Protein AF-A0A8T4T100-F1 (afdb_monomer_lite)

Radius of gyration: 17.63 Å; chains: 1; bounding box: 38×30×47 Å

Structure (mmCIF, N/CA/C/O backbone):
data_AF-A0A8T4T100-F1
#
_entry.id   AF-A0A8T4T100-F1
#
loop_
_atom_site.group_PDB
_atom_site.id
_atom_site.type_symbol
_atom_site.label_atom_id
_atom_site.label_alt_id
_atom_site.label_comp_id
_atom_site.label_asym_id
_atom_site.label_entity_id
_atom_site.label_seq_id
_atom_site.pdbx_PDB_ins_code
_atom_site.Cartn_x
_atom_site.Cartn_y
_atom_site.Cartn_z
_atom_site.occupancy
_atom_site.B_iso_or_equiv
_atom_site.auth_seq_id
_atom_site.auth_comp_id
_atom_site.auth_asym_id
_atom_site.auth_atom_id
_atom_site.pdbx_PDB_model_num
ATOM 1 N N . PHE A 1 1 ? -3.525 8.577 -7.067 1.00 52.31 1 PHE A N 1
ATOM 2 C CA . PHE A 1 1 ? -3.854 9.913 -6.531 1.00 52.31 1 PHE A CA 1
ATOM 3 C C . PHE A 1 1 ? -5.362 10.084 -6.339 1.00 52.31 1 PHE A C 1
ATOM 5 O O . PHE A 1 1 ? -5.795 10.127 -5.197 1.00 52.31 1 PHE A O 1
ATOM 12 N N . TYR A 1 2 ? -6.174 10.061 -7.405 1.00 59.94 2 TYR A N 1
ATOM 13 C CA . TYR A 1 2 ? -7.638 10.226 -7.314 1.00 59.94 2 TYR A CA 1
ATOM 14 C C . TYR A 1 2 ? -8.347 9.229 -6.384 1.00 59.94 2 TYR A C 1
ATOM 16 O O . TYR A 1 2 ? -9.195 9.624 -5.593 1.00 59.94 2 TYR A O 1
ATOM 24 N N . THR A 1 3 ? -7.962 7.952 -6.423 1.00 70.44 3 THR A N 1
ATOM 25 C CA . THR A 1 3 ? -8.538 6.906 -5.562 1.00 70.44 3 THR A CA 1
ATOM 26 C C . THR A 1 3 ? -8.257 7.135 -4.078 1.00 70.44 3 THR A C 1
ATOM 28 O O . THR A 1 3 ? -9.164 7.016 -3.262 1.00 70.44 3 THR A O 1
ATOM 31 N N . PHE A 1 4 ? -7.028 7.521 -3.727 1.00 71.88 4 PHE A N 1
ATOM 32 C CA . PHE A 1 4 ? -6.646 7.829 -2.346 1.00 71.88 4 PHE A CA 1
ATOM 33 C C . PHE A 1 4 ? -7.345 9.080 -1.815 1.00 71.88 4 PHE A C 1
ATOM 35 O O . PHE A 1 4 ? -7.820 9.083 -0.683 1.00 71.88 4 PHE A O 1
ATOM 42 N N . PHE A 1 5 ? -7.450 10.124 -2.640 1.00 75.44 5 PHE A N 1
ATOM 43 C CA . PHE A 1 5 ? -8.148 11.350 -2.263 1.00 75.44 5 PHE A CA 1
ATOM 44 C C . PHE A 1 5 ? -9.635 11.089 -1.982 1.00 75.44 5 PHE A C 1
ATOM 46 O O . PHE A 1 5 ? -10.155 11.490 -0.941 1.00 75.44 5 PHE A O 1
ATOM 53 N N . LEU A 1 6 ? -10.303 10.351 -2.873 1.00 78.44 6 LEU A N 1
ATOM 54 C CA . LEU A 1 6 ? -11.724 10.035 -2.739 1.00 78.44 6 LEU A CA 1
ATOM 55 C C . LEU A 1 6 ? -12.001 9.105 -1.547 1.00 78.44 6 LEU A C 1
ATOM 57 O O . LEU A 1 6 ? -12.958 9.321 -0.806 1.00 78.44 6 LEU A O 1
ATOM 61 N N . ALA A 1 7 ? -11.137 8.109 -1.322 1.00 77.88 7 ALA A N 1
ATOM 62 C CA . ALA A 1 7 ? -11.227 7.221 -0.165 1.00 77.88 7 ALA A CA 1
ATOM 63 C C . ALA A 1 7 ? -11.040 7.979 1.159 1.00 77.88 7 ALA A C 1
ATOM 65 O O . ALA A 1 7 ? -11.788 7.747 2.106 1.00 77.88 7 ALA A O 1
ATOM 66 N N . SER A 1 8 ? -10.091 8.920 1.211 1.00 79.94 8 SER A N 1
ATOM 67 C CA . SER A 1 8 ? -9.854 9.756 2.394 1.00 79.94 8 SER A CA 1
ATOM 68 C C . SER A 1 8 ? -11.072 10.621 2.733 1.00 79.94 8 SER A C 1
ATOM 70 O O . SER A 1 8 ? -11.529 10.622 3.876 1.00 79.94 8 SER A O 1
ATOM 72 N N . LEU A 1 9 ? -11.682 11.270 1.733 1.00 83.50 9 LEU A N 1
ATOM 73 C CA . LEU A 1 9 ? -12.930 12.019 1.924 1.00 83.50 9 LEU A CA 1
ATOM 74 C C . LEU A 1 9 ? -14.062 11.135 2.457 1.00 83.50 9 LEU A C 1
ATOM 76 O O . LEU A 1 9 ? -14.756 11.526 3.394 1.00 83.50 9 LEU A O 1
ATOM 80 N N . HIS A 1 10 ? -14.234 9.938 1.894 1.00 83.06 10 HIS A N 1
ATOM 81 C CA . HIS A 1 10 ? -15.287 9.017 2.318 1.00 83.06 10 HIS A CA 1
ATOM 82 C C . HIS A 1 10 ? -15.110 8.565 3.775 1.00 83.06 10 HIS A C 1
ATOM 84 O O . HIS A 1 10 ? -16.078 8.527 4.534 1.00 83.06 10 HIS A O 1
ATOM 90 N N . MET A 1 11 ? -13.869 8.288 4.184 1.00 79.94 11 MET A N 1
ATOM 91 C CA . MET A 1 11 ? -13.537 7.923 5.563 1.00 79.94 11 MET A CA 1
ATOM 92 C C . MET A 1 11 ? -13.777 9.077 6.539 1.00 79.94 11 MET A C 1
ATOM 94 O O . MET A 1 11 ? -14.347 8.859 7.605 1.00 79.94 11 MET A O 1
ATOM 98 N N . ILE A 1 12 ? -13.417 10.310 6.166 1.00 82.12 12 ILE A N 1
ATOM 99 C CA . ILE A 1 12 ? -13.684 11.504 6.983 1.00 82.12 12 ILE A CA 1
ATOM 100 C C . ILE A 1 12 ? -15.193 11.674 7.197 1.00 82.12 12 ILE A C 1
ATOM 102 O O . ILE A 1 12 ? -15.635 11.844 8.331 1.00 82.12 12 ILE A O 1
ATOM 106 N N . ILE A 1 13 ? -15.993 11.565 6.134 1.00 82.69 13 ILE A N 1
ATOM 107 C CA . ILE A 1 13 ? -17.457 11.672 6.217 1.00 82.69 13 ILE A CA 1
ATOM 108 C C . ILE A 1 13 ? -18.032 10.586 7.140 1.00 82.69 13 ILE A C 1
ATOM 110 O O . ILE A 1 13 ? -18.841 10.890 8.015 1.00 82.69 13 ILE A O 1
ATOM 114 N N . LEU A 1 14 ? -17.581 9.335 7.006 1.00 81.31 14 LEU A N 1
ATOM 115 C CA . LEU A 1 14 ? -17.992 8.231 7.882 1.00 81.31 14 LEU A CA 1
ATOM 116 C C . LEU A 1 14 ? -17.650 8.485 9.354 1.00 81.31 14 LEU A C 1
ATOM 118 O O . LEU A 1 14 ? -18.468 8.189 10.228 1.00 81.31 14 LEU A O 1
ATOM 122 N N . GLN A 1 15 ? -16.479 9.060 9.628 1.00 77.94 15 GLN A N 1
ATOM 123 C CA . GLN A 1 15 ? -16.040 9.362 10.987 1.00 77.94 15 GLN A CA 1
ATOM 124 C C . GLN A 1 15 ? -16.928 10.411 11.669 1.00 77.94 15 GLN A C 1
ATOM 126 O O . GLN A 1 15 ? -17.165 10.313 12.869 1.00 77.94 15 GLN A O 1
ATOM 131 N N . PHE A 1 16 ? -17.427 11.394 10.914 1.00 76.62 16 PHE A N 1
ATOM 132 C CA . PHE A 1 16 ? -18.324 12.430 11.434 1.00 76.62 16 PHE A CA 1
ATOM 133 C C . PHE A 1 16 ? -19.787 11.982 11.528 1.00 76.62 16 PHE A C 1
ATOM 135 O O . PHE A 1 16 ? -20.502 12.444 12.410 1.00 76.62 16 PHE A O 1
ATOM 142 N N . VAL A 1 17 ? -20.246 11.104 10.630 1.00 77.88 17 VAL A N 1
ATOM 143 C CA . VAL A 1 17 ? -21.655 10.671 10.580 1.00 77.88 17 VAL A CA 1
ATOM 144 C C . VAL A 1 17 ? -21.940 9.502 11.526 1.00 77.88 17 VAL A C 1
ATOM 146 O O . VAL A 1 17 ? -23.031 9.427 12.086 1.00 77.88 17 VAL A O 1
ATOM 149 N N . LYS A 1 18 ? -20.996 8.566 11.689 1.00 73.62 18 LYS A N 1
ATOM 150 C CA . LYS A 1 18 ? -21.239 7.285 12.380 1.00 73.62 18 LYS A CA 1
ATOM 151 C C . LYS A 1 18 ? -20.428 7.097 13.666 1.00 73.62 18 LYS A C 1
ATOM 153 O O . LYS A 1 18 ? -20.822 6.293 14.507 1.00 73.62 18 LYS A O 1
ATOM 158 N N . TYR A 1 19 ? -19.314 7.806 13.821 1.00 76.12 19 TYR A N 1
ATOM 159 C CA . TYR A 1 19 ? -18.407 7.690 14.968 1.00 76.12 19 TYR A CA 1
ATOM 160 C C . TYR A 1 19 ? -18.327 9.015 15.737 1.00 76.12 19 TYR A C 1
ATOM 162 O O . TYR A 1 19 ? -18.863 10.028 15.289 1.00 76.12 19 TYR A O 1
ATOM 170 N N . ASN A 1 20 ? -17.647 9.047 16.890 1.00 76.69 20 ASN A N 1
ATOM 171 C CA . ASN A 1 20 ? -17.543 10.260 17.717 1.00 76.69 20 ASN A CA 1
ATOM 172 C C . ASN A 1 20 ? -16.506 11.269 17.174 1.00 76.69 20 ASN A C 1
ATOM 174 O O . ASN A 1 20 ? -15.821 11.962 17.935 1.00 76.69 20 ASN A O 1
ATOM 178 N N . GLY A 1 21 ? -16.360 11.345 15.848 1.00 75.31 21 GLY A N 1
ATOM 179 C CA . GLY A 1 21 ? -15.454 12.262 15.170 1.00 75.31 21 GLY A CA 1
ATOM 180 C C . GLY A 1 21 ? -13.989 12.084 15.585 1.00 75.31 21 GLY A C 1
ATOM 181 O O . GLY A 1 21 ? -13.420 10.993 15.519 1.00 75.31 21 GLY A O 1
ATOM 182 N N . ILE A 1 22 ? -13.358 13.190 15.984 1.00 74.81 22 ILE A N 1
ATOM 183 C CA . ILE A 1 22 ? -11.903 13.302 16.188 1.00 74.81 22 ILE A CA 1
ATOM 184 C C . ILE A 1 22 ? -11.435 12.584 17.469 1.00 74.81 22 ILE A C 1
ATOM 186 O O . ILE A 1 22 ? -10.298 12.113 17.533 1.00 74.81 22 ILE A O 1
ATOM 190 N N . TYR A 1 23 ? -12.304 12.443 18.477 1.00 78.00 23 TYR A N 1
ATOM 191 C CA . TYR A 1 23 ? -11.945 11.811 19.754 1.00 78.00 23 TYR A CA 1
ATOM 192 C C . TYR A 1 23 ? -11.566 10.333 19.598 1.00 78.00 23 TYR A C 1
ATOM 194 O O . TYR A 1 23 ? -10.575 9.891 20.185 1.00 78.00 23 TYR A O 1
ATOM 202 N N . ASP A 1 24 ? -12.295 9.588 18.764 1.00 77.75 24 ASP A N 1
ATOM 203 C CA . ASP A 1 24 ? -11.995 8.179 18.494 1.00 77.75 24 ASP A CA 1
ATOM 204 C C . ASP A 1 24 ? -10.676 8.021 17.721 1.00 77.75 24 ASP A C 1
ATOM 206 O O . ASP A 1 24 ? -9.902 7.108 18.009 1.00 77.75 24 ASP A O 1
ATOM 210 N N . ILE A 1 25 ? -10.357 8.954 16.813 1.00 78.00 25 ILE A N 1
ATOM 211 C CA . ILE A 1 25 ? -9.078 8.955 16.085 1.00 78.00 25 ILE A CA 1
ATOM 212 C C . ILE A 1 25 ? -7.915 9.126 17.065 1.00 78.00 25 ILE A C 1
ATOM 214 O O . ILE A 1 25 ? -6.973 8.339 17.045 1.00 78.00 25 ILE A O 1
ATOM 218 N N . ILE A 1 26 ? -7.978 10.120 17.957 1.00 80.06 26 ILE A N 1
ATOM 219 C CA . ILE A 1 26 ? -6.900 10.383 18.925 1.00 80.06 26 ILE A CA 1
ATOM 220 C C . ILE A 1 26 ? -6.702 9.185 19.862 1.00 80.06 26 ILE A C 1
ATOM 222 O O . ILE A 1 26 ? -5.567 8.852 20.213 1.00 80.06 26 ILE A O 1
ATOM 226 N N . LYS A 1 27 ? -7.792 8.517 20.256 1.00 84.25 27 LYS A N 1
ATOM 227 C CA . LYS A 1 27 ? -7.736 7.327 21.110 1.00 84.25 27 LYS A CA 1
ATOM 228 C C . LYS A 1 27 ? -7.008 6.170 20.421 1.00 84.25 27 LYS A C 1
ATOM 230 O O . LYS A 1 27 ? -6.117 5.588 21.034 1.00 84.25 27 LYS A O 1
ATOM 235 N N . VAL A 1 28 ? -7.340 5.884 19.161 1.00 77.94 28 VAL A N 1
ATOM 236 C CA . VAL A 1 28 ? -6.671 4.843 18.358 1.00 77.94 28 VAL A CA 1
ATOM 237 C C . VAL A 1 28 ? -5.208 5.205 18.106 1.00 77.94 28 VAL A C 1
ATOM 239 O O . VAL A 1 28 ? -4.329 4.373 18.300 1.00 77.94 28 VAL A O 1
ATOM 242 N N . VAL A 1 29 ? -4.918 6.467 17.778 1.00 82.75 29 VAL A N 1
ATOM 243 C CA . VAL A 1 29 ? -3.541 6.935 17.555 1.00 82.75 29 VAL A CA 1
ATOM 244 C C . VAL A 1 29 ? -2.671 6.757 18.796 1.00 82.75 29 VAL A C 1
ATOM 246 O O . VAL A 1 29 ? -1.506 6.386 18.680 1.00 82.75 29 VAL A O 1
ATOM 249 N N . ARG A 1 30 ? -3.219 6.998 19.990 1.00 82.50 30 ARG A N 1
ATOM 250 C CA . ARG A 1 30 ? -2.482 6.814 21.244 1.00 82.50 30 ARG A CA 1
ATOM 251 C C . ARG A 1 30 ? -2.314 5.340 21.617 1.00 82.50 30 ARG A C 1
ATOM 253 O O . ARG A 1 30 ? -1.279 4.992 22.173 1.00 82.50 30 ARG A O 1
ATOM 260 N N . ALA A 1 31 ? -3.315 4.506 21.343 1.00 86.12 31 ALA A N 1
ATOM 261 C CA . ALA A 1 31 ? -3.269 3.077 21.647 1.00 86.12 31 ALA A CA 1
ATOM 262 C C . ALA A 1 31 ? -2.281 2.331 20.735 1.00 86.12 31 ALA A C 1
ATOM 264 O O . ALA A 1 31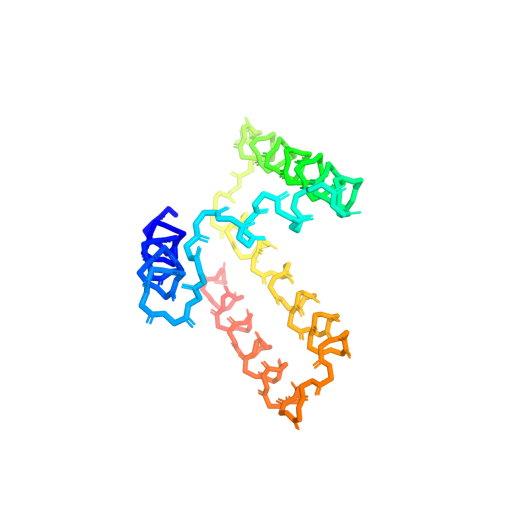 ? -1.445 1.578 21.225 1.00 86.12 31 ALA A O 1
ATOM 265 N N . ASP A 1 32 ? -2.317 2.619 19.432 1.00 87.31 32 ASP A N 1
ATOM 266 C CA . ASP A 1 32 ? -1.609 1.853 18.400 1.00 87.31 32 ASP A CA 1
ATOM 267 C C . ASP A 1 32 ? -0.506 2.668 17.706 1.00 87.31 32 ASP A C 1
ATOM 269 O O . ASP A 1 32 ? -0.175 2.448 16.538 1.00 87.31 32 ASP A O 1
ATOM 273 N N . TRP A 1 33 ? 0.097 3.624 18.420 1.00 83.62 33 TRP A N 1
ATOM 274 C CA . TRP A 1 33 ? 1.062 4.568 17.841 1.00 83.62 33 TRP A CA 1
ATOM 275 C C . TRP A 1 33 ? 2.247 3.867 17.145 1.00 83.62 33 TRP A C 1
ATOM 277 O O . TRP A 1 33 ? 2.722 4.325 16.107 1.00 83.62 33 TRP A O 1
ATOM 287 N N . PHE A 1 34 ? 2.692 2.724 17.680 1.00 86.06 34 PHE A N 1
ATOM 288 C CA . PHE A 1 34 ? 3.796 1.943 17.122 1.00 86.06 34 PHE A CA 1
ATOM 289 C C . PHE A 1 34 ? 3.427 1.291 15.782 1.00 86.06 34 PHE A C 1
ATOM 291 O O . PHE A 1 34 ? 4.215 1.326 14.837 1.00 86.06 34 PHE A O 1
ATOM 298 N N . LEU A 1 35 ? 2.211 0.746 15.674 1.00 85.44 35 LEU A N 1
ATOM 299 C CA . LEU A 1 35 ? 1.679 0.197 14.423 1.00 85.44 35 LEU A CA 1
ATOM 300 C C . LEU A 1 35 ? 1.543 1.295 13.366 1.00 85.44 35 LEU A C 1
ATOM 302 O O . LEU A 1 35 ? 1.923 1.089 12.214 1.00 85.44 35 LEU A O 1
ATOM 306 N N . LEU A 1 36 ? 1.075 2.482 13.762 1.00 85.56 36 LEU A N 1
ATOM 307 C CA . LEU A 1 36 ? 1.005 3.637 12.866 1.00 85.56 36 LEU A CA 1
ATOM 308 C C . LEU A 1 36 ? 2.388 4.055 12.365 1.00 85.56 36 LEU A C 1
ATOM 310 O O . LEU A 1 36 ? 2.556 4.283 11.167 1.00 85.56 36 LEU A O 1
ATOM 314 N N . LEU A 1 37 ? 3.389 4.104 13.246 1.00 87.69 37 LEU A N 1
ATOM 315 C CA . LEU A 1 37 ? 4.761 4.422 12.856 1.00 87.69 37 LEU A CA 1
ATOM 316 C C . LEU A 1 37 ? 5.302 3.390 11.859 1.00 87.69 37 LEU A C 1
ATOM 318 O O . LEU A 1 37 ? 5.883 3.772 10.844 1.00 87.69 37 LEU A O 1
ATOM 322 N N . LEU A 1 38 ? 5.054 2.099 12.095 1.00 88.88 38 LEU A N 1
ATOM 323 C CA . LEU A 1 38 ? 5.459 1.027 11.186 1.00 88.88 38 LEU A CA 1
ATOM 324 C C . LEU A 1 38 ? 4.807 1.169 9.801 1.00 88.88 38 LEU A C 1
ATOM 326 O O . LEU A 1 38 ? 5.495 1.036 8.786 1.00 88.88 38 LEU A O 1
ATOM 330 N N . ILE A 1 39 ? 3.509 1.485 9.740 1.00 87.00 39 ILE A N 1
ATOM 331 C CA . ILE A 1 39 ? 2.787 1.726 8.479 1.00 87.00 39 ILE A CA 1
ATOM 332 C C . ILE A 1 39 ? 3.393 2.918 7.733 1.00 87.00 39 ILE A C 1
ATOM 334 O O . ILE A 1 39 ? 3.658 2.832 6.534 1.00 87.00 39 ILE A O 1
ATOM 338 N N . VAL A 1 40 ? 3.651 4.026 8.431 1.00 87.12 40 VAL A N 1
ATOM 339 C CA . VAL A 1 40 ? 4.244 5.224 7.820 1.00 87.12 40 VAL A CA 1
ATOM 340 C C . VAL A 1 40 ? 5.647 4.922 7.291 1.00 87.12 40 VAL A C 1
ATOM 342 O O . VAL A 1 40 ? 5.937 5.222 6.134 1.00 87.12 40 VAL A O 1
ATOM 345 N N . ALA A 1 41 ? 6.498 4.275 8.089 1.00 90.50 41 ALA A N 1
ATOM 346 C CA . ALA A 1 41 ? 7.861 3.929 7.692 1.00 90.50 41 ALA A CA 1
ATOM 347 C C . ALA A 1 41 ? 7.885 3.003 6.467 1.00 90.50 41 ALA A C 1
ATOM 349 O O . ALA A 1 41 ? 8.583 3.278 5.492 1.00 90.50 41 ALA A O 1
ATOM 350 N N . THR A 1 42 ? 7.083 1.936 6.481 1.00 88.12 42 THR A N 1
ATOM 351 C CA . THR A 1 42 ? 6.988 0.994 5.353 1.00 88.12 42 THR A CA 1
ATOM 352 C C . THR A 1 42 ? 6.426 1.650 4.092 1.00 88.12 42 THR A C 1
ATOM 354 O O . THR A 1 42 ? 6.916 1.372 2.998 1.00 88.12 42 THR A O 1
ATOM 357 N N . THR A 1 43 ? 5.471 2.575 4.226 1.00 86.62 43 THR A N 1
ATOM 358 C CA . THR A 1 43 ? 4.923 3.335 3.090 1.00 86.62 43 THR A CA 1
ATOM 359 C C . THR A 1 43 ? 5.978 4.251 2.472 1.00 86.62 43 THR A C 1
ATOM 361 O O . THR A 1 43 ? 6.172 4.223 1.258 1.00 86.62 43 THR A O 1
ATOM 364 N N . ILE A 1 44 ? 6.717 5.003 3.295 1.00 89.12 44 ILE A N 1
ATOM 365 C CA . ILE A 1 44 ? 7.798 5.884 2.823 1.00 89.12 44 ILE A CA 1
ATOM 366 C C . ILE A 1 44 ? 8.871 5.073 2.093 1.00 89.12 44 ILE A C 1
ATOM 368 O O . ILE A 1 44 ? 9.294 5.456 1.004 1.00 89.12 44 ILE A O 1
ATOM 372 N N . ILE A 1 45 ? 9.284 3.934 2.656 1.00 91.19 45 ILE A N 1
ATOM 373 C CA . ILE A 1 45 ? 10.267 3.045 2.023 1.00 91.19 45 ILE A CA 1
ATOM 374 C C . ILE A 1 45 ? 9.731 2.524 0.685 1.00 91.19 45 ILE A C 1
ATOM 376 O O . ILE A 1 45 ? 10.443 2.563 -0.318 1.00 91.19 45 ILE A O 1
ATOM 380 N N . SER A 1 46 ? 8.474 2.074 0.644 1.00 86.62 46 SER A N 1
ATOM 381 C CA . SER A 1 46 ? 7.851 1.583 -0.587 1.00 86.62 46 SER A CA 1
ATOM 382 C C . SER A 1 46 ? 7.799 2.654 -1.677 1.00 86.62 46 SER A C 1
ATOM 384 O O . SER A 1 46 ? 8.053 2.344 -2.843 1.00 86.62 46 SER A O 1
ATOM 386 N N . ASP A 1 47 ? 7.453 3.892 -1.333 1.00 85.56 47 ASP A N 1
ATOM 387 C CA . ASP A 1 47 ? 7.376 4.979 -2.307 1.00 85.56 47 ASP A CA 1
ATOM 388 C C . ASP A 1 47 ? 8.763 5.441 -2.751 1.00 85.56 47 ASP A C 1
ATOM 390 O O . ASP A 1 47 ? 8.970 5.675 -3.942 1.00 85.56 47 ASP A O 1
ATOM 394 N N . TYR A 1 48 ? 9.740 5.475 -1.845 1.00 88.31 48 TYR A N 1
ATOM 395 C CA . TYR A 1 48 ? 11.129 5.768 -2.191 1.00 88.31 48 TYR A CA 1
ATOM 396 C C . TYR A 1 48 ? 11.700 4.742 -3.180 1.00 88.31 48 TYR A C 1
ATOM 398 O O . TYR A 1 48 ? 12.242 5.121 -4.219 1.00 88.31 48 TYR A O 1
ATOM 406 N N . LEU A 1 49 ? 11.514 3.445 -2.912 1.00 86.69 49 LEU A N 1
ATOM 407 C CA . LEU A 1 49 ? 11.946 2.372 -3.814 1.00 86.69 49 LEU A CA 1
ATOM 408 C C . LEU A 1 49 ? 11.257 2.458 -5.178 1.00 86.69 49 LEU A C 1
ATOM 410 O O . LEU A 1 49 ? 11.884 2.217 -6.209 1.00 86.69 49 LEU A O 1
ATOM 414 N N . HIS A 1 50 ? 9.979 2.835 -5.206 1.00 83.56 50 HIS A N 1
ATOM 415 C CA . HIS A 1 50 ? 9.262 3.008 -6.462 1.00 83.56 50 HIS A CA 1
ATOM 416 C C . HIS A 1 50 ? 9.767 4.203 -7.274 1.00 83.56 50 HIS A C 1
ATOM 418 O O . HIS A 1 50 ? 9.943 4.088 -8.487 1.00 83.56 50 HIS A O 1
ATOM 424 N N . LEU A 1 51 ? 10.011 5.339 -6.618 1.00 84.31 51 LEU A N 1
ATOM 425 C CA . LEU A 1 51 ? 10.559 6.525 -7.271 1.00 84.31 51 LEU A CA 1
ATOM 426 C C . LEU A 1 51 ? 11.966 6.255 -7.810 1.00 84.31 51 LEU A C 1
ATOM 428 O O . LEU A 1 51 ? 12.257 6.649 -8.935 1.00 84.31 51 LEU A O 1
ATOM 432 N N . LEU A 1 52 ? 12.798 5.513 -7.071 1.00 86.00 52 LEU A N 1
ATOM 433 C CA . LEU A 1 52 ? 14.094 5.046 -7.565 1.00 86.00 52 LEU A CA 1
ATOM 434 C C . LEU A 1 52 ? 13.958 4.147 -8.799 1.00 86.00 52 LEU A C 1
ATOM 436 O O . LEU A 1 52 ? 14.689 4.335 -9.768 1.00 86.00 52 LEU A O 1
ATOM 440 N N . ALA A 1 53 ? 13.014 3.202 -8.788 1.00 82.06 53 ALA A N 1
ATOM 441 C CA . ALA A 1 53 ? 12.790 2.308 -9.921 1.00 82.06 53 ALA A CA 1
ATOM 442 C C . ALA A 1 53 ? 12.374 3.071 -11.190 1.00 82.06 53 ALA A C 1
ATOM 444 O O . ALA A 1 53 ? 12.833 2.739 -12.279 1.00 82.06 53 ALA A O 1
ATOM 445 N N . ILE A 1 54 ? 11.544 4.111 -11.062 1.00 82.81 54 ILE A N 1
ATOM 446 C CA . ILE A 1 54 ? 11.131 4.954 -12.198 1.00 82.81 54 ILE A CA 1
ATOM 447 C C . ILE A 1 54 ? 12.247 5.912 -12.632 1.00 82.81 54 ILE A C 1
ATOM 449 O O . ILE A 1 54 ? 12.366 6.205 -13.817 1.00 82.81 54 ILE A O 1
ATOM 453 N N . ALA A 1 55 ? 13.066 6.400 -11.699 1.00 82.56 55 ALA A N 1
ATOM 454 C CA . ALA A 1 55 ? 14.166 7.315 -11.999 1.00 82.56 55 ALA A CA 1
ATOM 455 C C . ALA A 1 55 ? 15.302 6.658 -12.804 1.00 82.56 55 ALA A C 1
ATOM 457 O O . ALA A 1 55 ? 16.132 7.362 -13.380 1.00 82.56 55 ALA A O 1
ATOM 458 N N . MET A 1 56 ? 15.356 5.323 -12.858 1.00 82.62 56 MET A N 1
ATOM 459 C CA . MET A 1 56 ? 16.318 4.610 -13.692 1.00 82.62 56 MET A CA 1
ATOM 460 C C . MET A 1 56 ? 15.988 4.793 -15.188 1.00 82.62 56 MET A C 1
ATOM 462 O O . MET A 1 56 ? 14.892 4.448 -15.625 1.00 82.62 56 MET A O 1
ATOM 466 N N . PRO A 1 57 ? 16.943 5.268 -16.010 1.00 67.56 57 PRO A N 1
ATOM 467 C CA . PRO A 1 57 ? 16.696 5.623 -17.412 1.00 67.56 57 PRO A CA 1
ATOM 468 C C . PRO A 1 57 ? 16.395 4.420 -18.321 1.00 67.56 57 PRO A C 1
ATOM 470 O O . PRO A 1 57 ? 15.855 4.600 -19.407 1.00 67.56 57 PRO A O 1
ATOM 473 N N . LEU A 1 58 ? 16.724 3.196 -17.889 1.00 70.38 58 LEU A N 1
ATOM 474 C CA . LEU A 1 58 ? 16.387 1.957 -18.601 1.00 70.38 58 LEU A CA 1
ATOM 475 C C . LEU A 1 58 ? 14.989 1.415 -18.261 1.00 70.38 58 LEU A C 1
ATOM 477 O O . LEU A 1 58 ? 14.557 0.425 -18.855 1.00 70.38 58 LEU A O 1
ATOM 481 N N . THR A 1 59 ? 14.280 2.010 -17.301 1.00 75.12 59 THR A N 1
ATOM 482 C CA . THR A 1 59 ? 13.000 1.467 -16.850 1.00 75.12 59 THR A CA 1
ATOM 483 C C . THR A 1 59 ? 11.892 1.831 -17.826 1.00 75.12 59 THR A C 1
ATOM 485 O O . THR A 1 59 ? 11.485 2.987 -17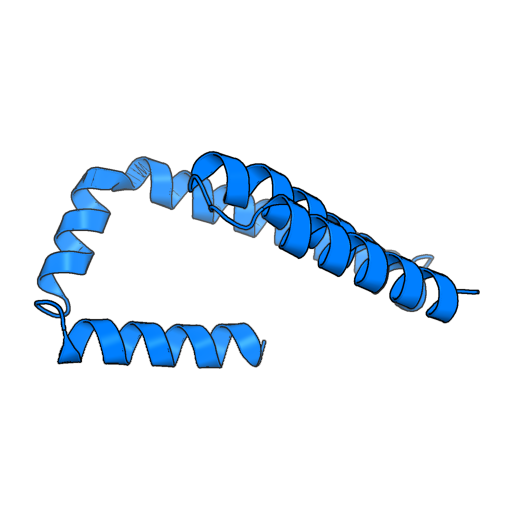.939 1.00 75.12 59 THR A O 1
ATOM 488 N N . LEU A 1 60 ? 11.319 0.823 -18.486 1.00 75.81 60 LEU A N 1
ATOM 489 C CA . LEU A 1 60 ? 10.068 1.013 -19.208 1.00 75.81 60 LEU A CA 1
ATOM 490 C C . LEU A 1 60 ? 8.935 1.238 -18.202 1.00 75.81 60 LEU A C 1
ATOM 492 O O . LEU A 1 60 ? 8.534 0.311 -17.493 1.00 75.81 60 LEU A O 1
ATOM 496 N N . LEU A 1 61 ? 8.352 2.443 -18.202 1.00 74.44 61 LEU A N 1
ATOM 497 C CA . LEU A 1 61 ? 7.127 2.733 -17.440 1.00 74.44 61 LEU A CA 1
ATOM 498 C C . LEU A 1 61 ? 6.015 1.726 -17.755 1.00 74.44 61 LEU A C 1
ATOM 500 O O . LEU A 1 61 ? 5.265 1.340 -16.858 1.00 74.44 61 LEU A O 1
ATOM 504 N N . SER A 1 62 ? 5.964 1.272 -19.013 1.00 73.75 62 SER A N 1
ATOM 505 C CA . SER A 1 62 ? 5.037 0.240 -19.474 1.00 73.75 62 SER A CA 1
ATOM 506 C C . SER A 1 62 ? 5.119 -1.022 -18.612 1.00 73.75 62 SER A C 1
ATOM 508 O O . SER A 1 62 ? 4.082 -1.545 -18.238 1.00 73.75 62 SER A O 1
ATOM 510 N N . LEU A 1 63 ? 6.323 -1.450 -18.207 1.00 72.25 63 LEU A N 1
ATOM 511 C CA . LEU A 1 63 ? 6.582 -2.628 -17.360 1.00 72.25 63 LEU A CA 1
ATOM 512 C C . LEU A 1 63 ? 6.479 -2.332 -15.859 1.00 72.25 63 LEU A C 1
ATOM 514 O O . LEU A 1 63 ? 6.000 -3.170 -15.091 1.00 72.25 63 LEU A O 1
ATOM 518 N N . ALA A 1 64 ? 6.881 -1.134 -15.433 1.00 75.88 64 ALA A N 1
ATOM 519 C CA . ALA A 1 64 ? 6.856 -0.737 -14.026 1.00 75.88 64 ALA A CA 1
ATOM 520 C C . ALA A 1 64 ? 5.429 -0.668 -13.446 1.00 75.88 64 ALA A C 1
ATOM 522 O O . ALA A 1 64 ? 5.203 -1.051 -12.294 1.00 75.88 64 ALA A O 1
ATOM 523 N N . ILE A 1 65 ? 4.453 -0.205 -14.234 1.00 75.44 65 ILE A N 1
ATOM 524 C CA . ILE A 1 65 ? 3.049 -0.091 -13.807 1.00 75.44 65 ILE A CA 1
ATOM 525 C C . ILE A 1 65 ? 2.431 -1.483 -13.515 1.00 75.44 65 ILE A C 1
ATOM 527 O O . ILE A 1 65 ? 1.880 -1.668 -12.425 1.00 75.44 65 ILE A O 1
ATOM 531 N N . PRO A 1 66 ? 2.545 -2.484 -14.411 1.00 74.12 66 PRO A N 1
ATOM 532 C CA . PRO A 1 66 ? 2.144 -3.873 -14.178 1.00 74.12 66 PRO A CA 1
ATOM 533 C C . PRO A 1 66 ? 2.853 -4.537 -13.006 1.00 74.12 66 PRO A C 1
ATOM 535 O O . PRO A 1 66 ? 2.200 -5.178 -12.183 1.00 74.12 66 PRO A O 1
ATOM 538 N N . LEU A 1 67 ? 4.167 -4.330 -12.878 1.00 76.88 67 LEU A N 1
ATOM 539 C CA . LEU A 1 67 ? 4.945 -4.839 -11.747 1.00 76.88 67 LEU A CA 1
ATOM 540 C C . LEU A 1 67 ? 4.391 -4.330 -10.412 1.00 76.88 67 LEU A C 1
ATOM 542 O O . LEU A 1 67 ? 4.259 -5.103 -9.464 1.00 76.88 67 LEU A O 1
ATOM 546 N N . ARG A 1 68 ? 3.959 -3.064 -10.338 1.00 77.56 68 ARG A N 1
ATOM 547 C CA . ARG A 1 68 ? 3.314 -2.540 -9.126 1.00 77.56 68 ARG A CA 1
ATOM 548 C C . ARG A 1 68 ? 1.942 -3.170 -8.855 1.00 77.56 68 ARG A C 1
ATOM 550 O O . ARG A 1 68 ? 1.557 -3.267 -7.694 1.00 77.56 68 ARG A O 1
ATOM 557 N N . ARG A 1 69 ? 1.220 -3.663 -9.870 1.00 77.00 69 ARG A N 1
ATOM 558 C CA . ARG A 1 69 ? -0.060 -4.376 -9.672 1.00 77.00 69 ARG A CA 1
ATOM 559 C C . ARG A 1 69 ? 0.102 -5.769 -9.063 1.00 77.00 69 ARG A C 1
ATOM 561 O O . ARG A 1 69 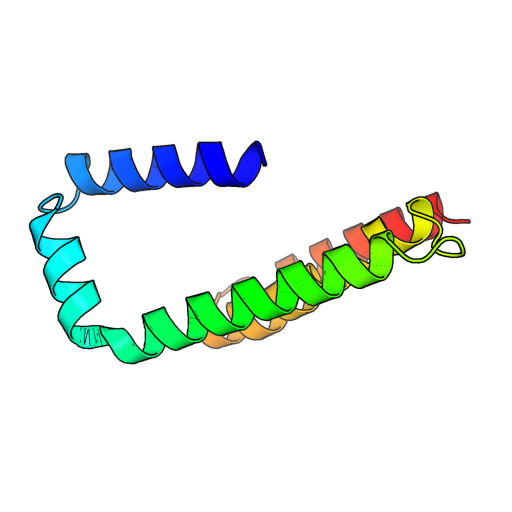? -0.833 -6.238 -8.420 1.00 77.00 69 ARG A O 1
ATOM 568 N N . LEU A 1 70 ? 1.271 -6.405 -9.176 1.00 81.94 70 LEU A N 1
ATOM 569 C CA . LEU A 1 70 ? 1.551 -7.662 -8.460 1.00 81.94 70 LEU A CA 1
ATOM 570 C C . LEU A 1 70 ? 1.469 -7.475 -6.942 1.00 81.94 70 LEU A C 1
ATOM 572 O O . LEU A 1 70 ? 0.970 -8.353 -6.242 1.00 81.94 70 LEU A O 1
ATOM 576 N N . SER A 1 71 ? 1.868 -6.303 -6.435 1.00 81.88 71 SER A N 1
ATOM 577 C CA . SER A 1 71 ? 1.690 -5.949 -5.022 1.00 81.88 71 SER A CA 1
ATOM 578 C C . SER A 1 71 ? 0.219 -6.040 -4.595 1.00 81.88 71 SER A C 1
ATOM 580 O O . SER A 1 71 ? -0.075 -6.534 -3.510 1.00 81.88 71 SER A O 1
ATOM 582 N N . THR A 1 72 ? -0.724 -5.669 -5.469 1.00 80.94 72 THR A N 1
ATOM 583 C CA . THR A 1 72 ? -2.165 -5.781 -5.197 1.00 80.94 72 THR A CA 1
ATOM 584 C C . THR A 1 72 ? -2.611 -7.228 -4.992 1.00 80.94 72 THR A C 1
ATOM 586 O O . THR A 1 72 ? -3.486 -7.473 -4.162 1.00 80.94 72 THR A O 1
ATOM 589 N N . LEU A 1 73 ? -1.998 -8.197 -5.681 1.00 84.44 73 LEU A N 1
ATOM 590 C CA . LEU A 1 73 ? -2.284 -9.616 -5.460 1.00 84.44 73 LEU A CA 1
ATOM 591 C C . LEU A 1 73 ? -1.818 -10.064 -4.076 1.00 84.44 73 LEU A C 1
ATOM 593 O O . LEU A 1 73 ? -2.601 -10.669 -3.349 1.00 84.44 73 LEU A O 1
ATOM 597 N N . PHE A 1 74 ? -0.603 -9.691 -3.668 1.00 84.81 74 PHE A N 1
ATOM 598 C CA . PHE A 1 74 ? -0.122 -9.975 -2.314 1.00 84.81 74 PHE A CA 1
ATOM 599 C C . PHE A 1 74 ? -1.010 -9.335 -1.245 1.00 84.81 74 PHE A C 1
ATOM 601 O O . PHE A 1 74 ? -1.364 -10.001 -0.280 1.00 84.81 74 PHE A O 1
ATOM 608 N N . VAL A 1 75 ? -1.443 -8.086 -1.441 1.00 85.25 75 VAL A N 1
ATOM 609 C CA . VAL A 1 75 ? -2.373 -7.409 -0.522 1.00 85.25 75 VAL A CA 1
ATOM 610 C C . VAL A 1 75 ? -3.728 -8.116 -0.472 1.00 85.25 75 VAL A C 1
ATOM 612 O O . VAL A 1 75 ? -4.294 -8.257 0.605 1.00 85.25 75 VAL A O 1
ATOM 615 N N . THR A 1 76 ? -4.244 -8.594 -1.605 1.00 85.56 76 THR A N 1
ATOM 616 C CA . THR A 1 76 ? -5.537 -9.298 -1.653 1.00 85.56 76 THR A CA 1
ATOM 617 C C . THR A 1 76 ? -5.467 -10.645 -0.935 1.00 85.56 76 THR A C 1
ATOM 619 O O . THR A 1 76 ? -6.374 -10.978 -0.180 1.00 85.56 76 THR A O 1
ATOM 622 N N . VAL A 1 77 ? -4.381 -11.398 -1.133 1.00 86.81 77 VAL A N 1
ATOM 623 C CA . VAL A 1 77 ? -4.184 -12.712 -0.505 1.00 86.81 77 VAL A CA 1
ATOM 624 C C . VAL A 1 77 ? -3.877 -12.564 0.983 1.00 86.81 77 VAL A C 1
ATOM 626 O O . VAL A 1 77 ? -4.608 -13.087 1.812 1.00 86.81 77 VAL A O 1
ATOM 629 N N . ILE A 1 78 ? -2.829 -11.814 1.333 1.00 86.81 78 ILE A N 1
ATOM 630 C CA . ILE A 1 78 ? -2.367 -11.670 2.720 1.00 86.81 78 ILE A CA 1
ATOM 631 C C . ILE A 1 78 ? -3.367 -10.851 3.536 1.00 86.81 78 ILE A C 1
ATOM 633 O O . ILE A 1 78 ? -3.709 -11.224 4.654 1.00 86.81 78 ILE A O 1
ATOM 637 N N . GLY A 1 79 ? -3.852 -9.738 2.983 1.00 82.44 79 GLY A N 1
ATOM 638 C CA . GLY A 1 79 ? -4.824 -8.885 3.658 1.00 82.44 79 GLY A CA 1
ATOM 639 C C . GLY A 1 79 ? -6.159 -9.594 3.836 1.00 82.44 79 GLY A C 1
ATOM 640 O O . GLY A 1 79 ? -6.727 -9.552 4.920 1.00 82.44 79 GLY A O 1
ATOM 641 N N . GLY A 1 80 ? -6.648 -10.293 2.813 1.00 84.00 80 GLY A N 1
ATOM 642 C CA . GLY A 1 80 ? -7.907 -11.014 2.936 1.00 84.00 80 GLY A CA 1
ATOM 643 C C . GLY A 1 80 ? -7.842 -12.185 3.925 1.00 84.00 80 GLY A C 1
ATOM 644 O O . GLY A 1 80 ? -8.827 -12.416 4.622 1.00 84.00 80 GLY A O 1
ATOM 645 N N . GLU A 1 81 ? -6.697 -12.870 4.047 1.00 86.44 81 GLU A N 1
ATOM 646 C CA . GLU A 1 81 ? -6.484 -13.901 5.075 1.00 86.44 81 GLU A CA 1
ATOM 647 C C . GLU A 1 81 ? -6.440 -13.268 6.477 1.00 86.44 81 GLU A C 1
ATOM 649 O O . GLU A 1 81 ? -7.139 -13.707 7.386 1.00 86.44 81 GLU A O 1
ATOM 654 N N . LEU A 1 82 ? -5.699 -12.163 6.640 1.00 85.81 82 LEU A N 1
ATOM 655 C CA . LEU A 1 82 ? -5.588 -11.429 7.907 1.00 85.81 82 LEU A CA 1
ATOM 656 C C . LEU A 1 82 ? -6.949 -10.899 8.395 1.00 85.81 82 LEU A C 1
ATOM 658 O O . LEU A 1 82 ? -7.269 -10.980 9.582 1.00 85.81 82 LEU A O 1
ATOM 662 N N . PHE A 1 83 ? -7.767 -10.378 7.480 1.00 84.38 83 PHE A N 1
ATOM 663 C CA . PHE A 1 83 ? -9.106 -9.859 7.770 1.00 84.38 83 PHE A CA 1
ATOM 664 C C . PHE A 1 83 ? -10.210 -10.927 7.693 1.00 84.38 83 PHE A C 1
ATOM 666 O O . PHE A 1 83 ? -11.382 -10.581 7.836 1.00 84.38 83 PHE A O 1
ATOM 673 N N . HIS A 1 84 ? -9.851 -12.204 7.505 1.00 83.12 84 HIS A N 1
ATOM 674 C CA . HIS A 1 84 ? -10.774 -13.341 7.438 1.00 83.12 84 HIS A CA 1
ATOM 675 C C . HIS A 1 84 ? -11.948 -13.107 6.465 1.00 83.12 84 HIS A C 1
ATOM 677 O O . HIS A 1 84 ? -13.120 -13.318 6.788 1.00 83.12 84 HIS A O 1
ATOM 683 N N . GLU A 1 85 ? -11.653 -12.629 5.253 1.00 81.62 85 GLU A N 1
ATOM 684 C CA . GLU A 1 85 ? -12.687 -12.366 4.254 1.00 81.62 85 GLU A CA 1
ATOM 685 C C . GLU A 1 85 ? -13.287 -13.656 3.673 1.00 81.62 85 GLU A C 1
ATOM 687 O O . GLU A 1 85 ? -12.629 -14.422 2.972 1.00 81.62 85 GLU A O 1
ATOM 692 N N . ASN A 1 86 ? -14.604 -13.820 3.817 1.00 80.62 86 ASN A N 1
ATOM 693 C CA . ASN A 1 86 ? -15.349 -14.993 3.331 1.00 80.62 86 ASN A CA 1
ATOM 694 C C . ASN A 1 86 ? -15.240 -15.271 1.814 1.00 80.62 86 ASN A C 1
ATOM 696 O O . ASN A 1 86 ? -15.502 -16.385 1.370 1.00 80.62 86 ASN A O 1
ATOM 700 N N . ASN A 1 87 ? -14.905 -14.270 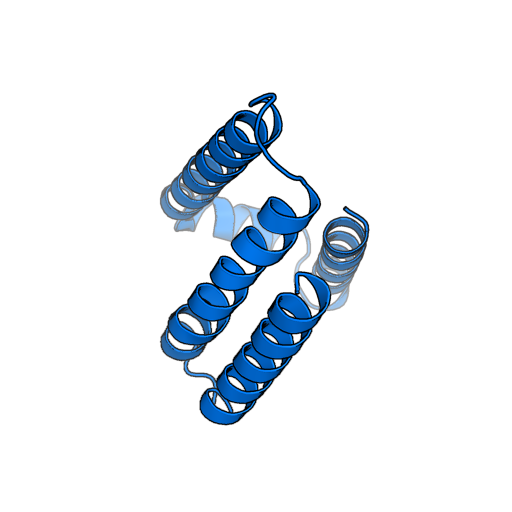0.993 1.00 83.25 87 ASN A N 1
ATOM 701 C CA . ASN A 1 87 ? -14.836 -14.397 -0.472 1.00 83.25 87 ASN A CA 1
ATOM 702 C C . ASN A 1 87 ? -13.402 -14.289 -1.022 1.00 83.25 87 ASN A C 1
ATOM 704 O O . ASN A 1 87 ? -13.229 -13.923 -2.189 1.00 83.25 87 ASN A O 1
ATOM 708 N N . LEU A 1 88 ? -12.389 -14.618 -0.209 1.00 85.50 88 LEU A N 1
ATOM 709 C CA . LEU A 1 88 ? -10.970 -14.528 -0.571 1.00 85.50 88 LEU A CA 1
ATOM 710 C C . LEU A 1 88 ? -10.670 -15.134 -1.948 1.00 85.50 88 LEU A C 1
ATOM 712 O O . LEU A 1 88 ? -10.143 -14.459 -2.827 1.00 85.50 88 LEU A O 1
ATOM 716 N N . LEU A 1 89 ? -11.084 -16.386 -2.170 1.00 83.38 89 LEU A N 1
ATOM 717 C CA . LEU A 1 89 ? -10.776 -17.128 -3.396 1.00 83.38 89 LEU A CA 1
ATOM 718 C C . LEU A 1 89 ? -11.298 -16.429 -4.658 1.00 83.38 89 LEU A C 1
ATOM 720 O O . LEU A 1 89 ? -10.596 -16.360 -5.666 1.00 83.38 89 LEU A O 1
ATOM 724 N N . LYS A 1 90 ? -12.508 -15.856 -4.598 1.00 86.19 90 LYS A N 1
ATOM 725 C CA . LYS A 1 90 ? -13.102 -15.127 -5.730 1.00 86.19 90 LYS A CA 1
ATOM 726 C C . LYS A 1 90 ? -12.338 -13.837 -6.027 1.00 86.19 90 LYS A C 1
ATOM 728 O O . LYS A 1 90 ? -12.125 -13.510 -7.193 1.00 86.19 90 LYS A O 1
ATOM 733 N N . LYS A 1 91 ? -11.902 -13.116 -4.989 1.00 82.88 91 LYS A N 1
ATOM 734 C CA . LYS A 1 91 ? -11.127 -11.874 -5.137 1.00 82.88 91 LYS A CA 1
ATOM 735 C C . LYS A 1 91 ? -9.714 -12.139 -5.644 1.00 82.88 91 LYS A C 1
ATOM 737 O O . LYS A 1 91 ? -9.253 -11.432 -6.537 1.00 82.88 91 LYS A O 1
ATOM 742 N N . THR A 1 92 ? -9.062 -13.186 -5.147 1.00 86.69 92 THR A N 1
ATOM 743 C CA . THR A 1 92 ? -7.753 -13.627 -5.639 1.00 86.69 92 THR A CA 1
ATOM 744 C C . THR A 1 92 ? -7.832 -14.016 -7.112 1.00 86.69 92 THR A C 1
ATOM 746 O O . THR A 1 92 ? -7.008 -13.558 -7.901 1.00 86.69 92 THR A O 1
ATOM 749 N N . LEU A 1 93 ? -8.864 -14.763 -7.522 1.00 87.12 93 LEU A N 1
ATOM 750 C CA . LEU A 1 93 ? -9.061 -15.131 -8.927 1.00 87.12 93 LEU A CA 1
ATOM 751 C C . LEU A 1 93 ? -9.291 -13.901 -9.821 1.00 87.12 93 LEU A C 1
ATOM 753 O O . LEU A 1 93 ? -8.676 -13.787 -10.879 1.00 87.12 93 LEU A O 1
ATOM 757 N N . ALA A 1 94 ? -10.106 -12.941 -9.376 1.00 85.50 94 ALA A N 1
ATOM 758 C CA . ALA A 1 94 ? -10.292 -11.675 -10.085 1.00 85.50 94 ALA A CA 1
ATOM 759 C C . ALA A 1 94 ? -8.978 -10.876 -10.205 1.00 85.50 94 ALA A C 1
ATOM 761 O O . ALA A 1 94 ? -8.701 -10.288 -11.252 1.00 85.50 94 ALA A O 1
ATOM 762 N N . CYS A 1 95 ? -8.138 -10.894 -9.165 1.00 83.75 95 CYS A N 1
ATOM 763 C CA . CYS A 1 95 ? -6.823 -10.257 -9.182 1.00 83.75 95 CYS A CA 1
ATOM 764 C C . CYS A 1 95 ? -5.872 -10.930 -10.187 1.00 83.75 95 CYS A C 1
ATOM 766 O O . CYS A 1 95 ? -5.184 -10.239 -10.937 1.00 83.75 95 CYS A O 1
ATOM 768 N N . ILE A 1 96 ? -5.885 -12.265 -10.274 1.00 86.81 96 ILE A N 1
ATOM 769 C CA . ILE A 1 96 ? -5.110 -13.026 -11.269 1.00 86.81 96 ILE A CA 1
ATOM 770 C C . ILE A 1 96 ? -5.563 -12.679 -12.694 1.00 86.81 96 ILE A C 1
ATOM 772 O O . ILE A 1 96 ? -4.723 -12.419 -13.552 1.00 86.81 96 ILE A O 1
ATOM 776 N N . ILE A 1 97 ? -6.874 -12.603 -12.946 1.00 87.75 97 ILE A N 1
ATOM 777 C CA . ILE A 1 97 ? -7.419 -12.203 -14.256 1.00 87.75 97 ILE A CA 1
ATOM 778 C C . ILE A 1 97 ? -6.978 -10.776 -14.619 1.00 87.75 97 ILE A C 1
ATOM 780 O O . ILE A 1 97 ? -6.564 -10.524 -15.750 1.00 87.75 97 ILE A O 1
ATOM 784 N N . MET A 1 98 ? -6.999 -9.844 -13.659 1.00 84.12 98 MET A N 1
ATOM 785 C CA . MET A 1 98 ? -6.487 -8.484 -13.861 1.00 84.12 98 MET A CA 1
ATOM 786 C C . MET A 1 98 ? -4.993 -8.482 -14.223 1.00 84.12 98 MET A C 1
ATOM 788 O O . MET A 1 98 ? -4.580 -7.742 -15.118 1.00 84.12 98 MET A O 1
ATOM 792 N N . LEU A 1 99 ? -4.176 -9.294 -13.547 1.00 83.56 99 LEU A N 1
ATOM 793 C CA . LEU A 1 99 ? -2.748 -9.411 -13.847 1.00 83.56 99 LEU A CA 1
ATOM 794 C C . LEU A 1 99 ? -2.501 -10.006 -15.232 1.00 83.56 99 LEU A C 1
ATOM 796 O O . LEU A 1 99 ? -1.664 -9.478 -15.958 1.00 83.56 99 LEU A O 1
ATOM 800 N N . LEU A 1 100 ? -3.264 -11.027 -15.627 1.00 86.12 100 LEU A N 1
ATOM 801 C CA . LEU A 1 100 ? -3.215 -11.588 -16.979 1.00 86.12 100 LEU A CA 1
ATOM 802 C C . LEU A 1 100 ? -3.546 -10.529 -18.032 1.00 86.12 100 LEU A C 1
ATOM 804 O O . LEU A 1 100 ? -2.793 -10.371 -18.987 1.00 86.12 100 LEU A O 1
ATOM 808 N N . GLY A 1 101 ? -4.608 -9.744 -17.834 1.00 81.19 101 GLY A N 1
ATOM 809 C CA . GLY A 1 101 ? -4.939 -8.639 -18.740 1.00 81.19 101 GLY A CA 1
ATOM 810 C C . GLY A 1 101 ? -3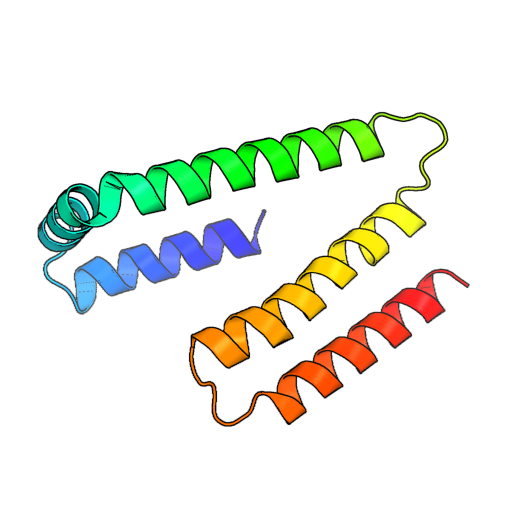.828 -7.589 -18.819 1.00 81.19 101 GLY A C 1
ATOM 811 O O . GLY A 1 101 ? -3.538 -7.055 -19.884 1.00 81.19 101 GLY A O 1
ATOM 812 N N . THR A 1 102 ? -3.151 -7.337 -17.700 1.00 76.19 102 THR A N 1
ATOM 813 C CA . THR A 1 102 ? -2.023 -6.403 -17.655 1.00 76.19 102 THR A CA 1
ATOM 814 C C . THR A 1 102 ? -0.781 -6.966 -18.364 1.00 76.19 102 THR A C 1
ATOM 816 O O . THR A 1 102 ? -0.069 -6.219 -19.026 1.00 76.19 102 THR A O 1
ATOM 819 N N . TYR A 1 103 ? -0.537 -8.276 -18.270 1.00 81.50 103 TYR A N 1
ATOM 820 C CA . TYR A 1 103 ? 0.519 -8.966 -19.015 1.00 81.50 103 TYR A CA 1
ATOM 821 C C . TYR A 1 103 ? 0.251 -8.959 -20.527 1.00 81.50 103 TYR A C 1
ATOM 823 O O . TYR A 1 103 ? 1.161 -8.693 -21.301 1.00 81.50 103 TYR A O 1
ATOM 831 N N . PHE A 1 104 ? -0.998 -9.163 -20.955 1.00 81.06 104 PHE A N 1
ATOM 832 C CA . PHE A 1 104 ? -1.373 -9.064 -22.371 1.00 81.06 104 PHE A CA 1
ATOM 833 C C . PHE A 1 104 ? -1.195 -7.659 -22.951 1.00 81.06 104 PHE A C 1
ATOM 835 O O . PHE A 1 104 ? -0.871 -7.541 -24.121 1.00 81.06 104 PHE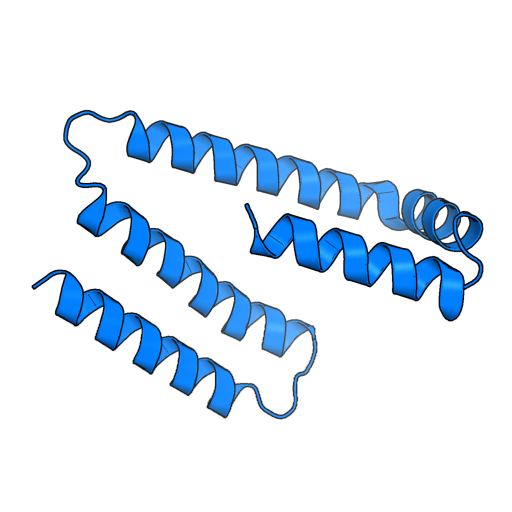 A O 1
ATOM 842 N N . LEU A 1 105 ? -1.387 -6.600 -22.156 1.00 75.69 105 LEU A N 1
ATOM 843 C CA . LEU A 1 105 ? -1.116 -5.224 -22.596 1.00 75.69 105 LEU A CA 1
ATOM 844 C C . LEU A 1 105 ? 0.377 -4.931 -22.801 1.00 75.69 105 LEU A C 1
ATOM 846 O O . LEU A 1 105 ? 0.716 -3.946 -23.450 1.00 75.69 105 LEU A O 1
ATOM 850 N N . LEU A 1 106 ? 1.249 -5.726 -22.180 1.00 70.00 106 LEU A N 1
ATOM 851 C CA . LEU A 1 106 ? 2.697 -5.583 -22.281 1.00 70.00 106 LEU A CA 1
ATOM 852 C C . LEU A 1 106 ? 3.307 -6.320 -23.475 1.00 70.00 106 LEU A C 1
ATOM 854 O O . LEU A 1 106 ? 4.411 -5.955 -23.880 1.00 70.00 106 LEU A O 1
ATOM 858 N N . LEU A 1 107 ? 2.640 -7.376 -23.948 1.00 70.69 107 LEU A N 1
ATOM 859 C CA . LEU A 1 107 ? 3.040 -8.176 -25.105 1.00 70.69 107 LEU A CA 1
ATOM 860 C C . LEU A 1 107 ? 2.756 -7.411 -26.404 1.00 70.69 107 LEU A C 1
ATOM 862 O O . LEU A 1 107 ? 3.653 -7.410 -27.274 1.00 70.69 107 LEU A O 1
#

Sequence (107 aa):
FYTFFLASLHMIILQFVKYNGIYDIIKVVRADWFLLLLIVATTIISDYLHLLAIAMPLTLLSLAIPLRRLSTLFVTVIGGELFHENNLLKKTLACIIMLLGTYFLLL

Foldseek 3Di:
DVVVVVVVVVVQVCCVPPHPHPVVVVVCCVVCVVVVVVVVVVVVVVVVVLVVLVPPPPRDPLVSVLVVLVVVLVCLQVVCVVVVPPCSVVVNVVSVVVSVVSVVSSD

Secondary structure (DSSP, 8-state):
-HHHHHHHHHHHHHHHHHS-THHHHHHHHHHSHHHHHHHHHHHHHHHHHHHHHHHSTT--HHHHHHHHHHHHHHIIIIIHHHTT-TTHHHHHHHHHHHHHHHHHHH-

pLDDT: mean 81.05, std 6.18, range [52.31, 91.19]